Protein AF-A0A4Q5PAB4-F1 (afdb_monomer)

Structure (mmCIF, N/CA/C/O backbone):
data_AF-A0A4Q5PAB4-F1
#
_entry.id   AF-A0A4Q5PAB4-F1
#
loop_
_atom_site.group_PDB
_atom_site.id
_atom_site.type_symbol
_atom_site.label_atom_id
_atom_site.label_alt_id
_atom_site.label_comp_id
_atom_site.label_asym_id
_atom_site.label_entity_id
_atom_site.label_seq_id
_atom_site.pdbx_PDB_ins_code
_atom_site.Cartn_x
_atom_site.Cartn_y
_atom_site.Cartn_z
_atom_site.occupancy
_atom_site.B_iso_or_equiv
_atom_site.auth_seq_id
_atom_site.auth_comp_id
_atom_site.auth_asym_id
_atom_site.auth_atom_id
_atom_site.pdbx_PDB_model_num
ATOM 1 N N . MET A 1 1 ? -32.295 8.192 33.878 1.00 62.75 1 MET A N 1
ATOM 2 C CA . MET A 1 1 ? -31.896 6.905 33.255 1.00 62.75 1 MET A CA 1
ATOM 3 C C . MET A 1 1 ? -31.984 6.900 31.725 1.00 62.75 1 MET A C 1
ATOM 5 O O . MET A 1 1 ? -31.017 6.489 31.106 1.00 62.75 1 MET A O 1
ATOM 9 N N . LYS A 1 2 ? -33.047 7.415 31.085 1.00 75.62 2 LYS A N 1
ATOM 10 C CA . LYS A 1 2 ? -33.146 7.488 29.603 1.00 75.62 2 LYS A CA 1
ATOM 11 C C . LYS A 1 2 ? -32.091 8.396 28.947 1.00 75.62 2 LYS A C 1
ATOM 13 O O . LYS A 1 2 ? -31.522 8.040 27.928 1.00 75.62 2 LYS A O 1
ATOM 18 N N . SER A 1 3 ? -31.787 9.534 29.570 1.00 83.44 3 SER A N 1
ATOM 19 C CA . SER A 1 3 ? -30.737 10.461 29.122 1.00 83.44 3 SER A CA 1
ATOM 20 C C . SER A 1 3 ? -29.333 9.852 29.181 1.00 83.44 3 SER A C 1
ATOM 22 O O . SER A 1 3 ? -28.535 10.067 28.278 1.00 83.44 3 SER A O 1
ATOM 24 N N . VAL A 1 4 ? -29.057 9.037 30.203 1.00 89.56 4 VAL A N 1
ATOM 25 C CA . VAL A 1 4 ? -27.793 8.289 30.332 1.00 89.56 4 VAL A CA 1
ATOM 26 C C . VAL A 1 4 ? -27.658 7.264 29.203 1.00 89.56 4 VAL A C 1
ATOM 28 O O . VAL A 1 4 ? -26.588 7.128 28.621 1.00 89.56 4 VAL A O 1
ATOM 31 N N . LEU A 1 5 ? -28.7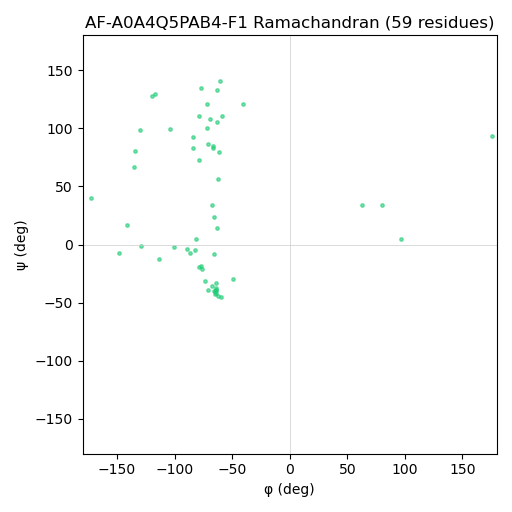61 6.601 28.842 1.00 89.50 5 LEU A N 1
ATOM 32 C CA . LEU A 1 5 ? -28.798 5.645 27.735 1.00 89.50 5 LEU A CA 1
ATOM 33 C C . LEU A 1 5 ? -28.514 6.319 26.380 1.00 89.50 5 LEU A C 1
ATOM 35 O O . LEU A 1 5 ? -27.753 5.790 25.578 1.00 89.50 5 LEU A O 1
ATOM 39 N N . LEU A 1 6 ? -29.080 7.508 26.147 1.00 91.06 6 LEU A N 1
ATOM 40 C CA . LEU A 1 6 ? -28.843 8.285 24.925 1.00 91.06 6 LEU A CA 1
ATOM 41 C C . LEU A 1 6 ? -27.390 8.764 24.813 1.00 91.06 6 LEU A C 1
ATOM 43 O O . LEU A 1 6 ? -26.805 8.701 23.734 1.00 91.06 6 LEU A O 1
ATOM 47 N N . LEU A 1 7 ? -26.793 9.193 25.927 1.00 89.94 7 LEU A N 1
ATOM 48 C CA . LEU A 1 7 ? -25.390 9.611 25.976 1.00 89.94 7 LEU A CA 1
ATOM 49 C C . LEU A 1 7 ? -24.425 8.455 25.686 1.00 89.94 7 LEU A C 1
ATOM 51 O O . LEU A 1 7 ? -23.480 8.631 24.922 1.00 89.94 7 LEU A O 1
ATOM 55 N N . ALA A 1 8 ? -24.681 7.268 26.242 1.00 87.50 8 ALA A N 1
ATOM 56 C CA . ALA A 1 8 ? -23.856 6.086 25.988 1.00 87.50 8 ALA A CA 1
ATOM 57 C C . ALA A 1 8 ? -23.908 5.644 24.514 1.00 87.50 8 ALA A C 1
ATOM 59 O O . ALA A 1 8 ? -22.885 5.283 23.933 1.00 87.50 8 ALA A O 1
ATOM 60 N N . LEU A 1 9 ? -25.090 5.719 23.895 1.00 88.38 9 LEU A N 1
ATOM 61 C CA . LEU A 1 9 ? -25.291 5.332 22.499 1.00 88.38 9 LEU A CA 1
ATOM 62 C C . LEU A 1 9 ? -24.631 6.330 21.535 1.00 88.38 9 LEU A C 1
ATOM 64 O O . LEU A 1 9 ? -23.995 5.920 20.567 1.00 88.38 9 LEU A O 1
ATOM 68 N N . ALA A 1 10 ? -24.702 7.629 21.840 1.00 87.12 10 ALA A N 1
ATOM 69 C CA . ALA A 1 10 ? -23.978 8.655 21.093 1.00 87.12 10 ALA A CA 1
ATOM 70 C C . ALA A 1 10 ? -22.455 8.460 21.187 1.00 87.12 10 ALA A C 1
ATOM 72 O O . ALA A 1 10 ? -21.770 8.505 20.167 1.00 87.12 10 ALA A O 1
ATOM 73 N N . ALA A 1 11 ? -21.930 8.182 22.385 1.00 85.31 11 ALA A N 1
ATOM 74 C CA . ALA A 1 11 ? -20.502 7.956 22.590 1.00 85.31 11 ALA A CA 1
ATOM 75 C C . ALA A 1 11 ? -19.981 6.765 21.769 1.00 85.31 11 ALA A C 1
ATOM 77 O O . ALA A 1 11 ? -18.969 6.906 21.094 1.00 85.31 11 ALA A O 1
ATOM 78 N N . ALA A 1 12 ? -20.698 5.636 21.754 1.00 83.19 12 ALA A N 1
ATOM 79 C CA . ALA A 1 12 ? -20.303 4.444 20.997 1.00 83.19 12 ALA A CA 1
ATOM 80 C C . ALA A 1 12 ? -20.271 4.662 19.471 1.00 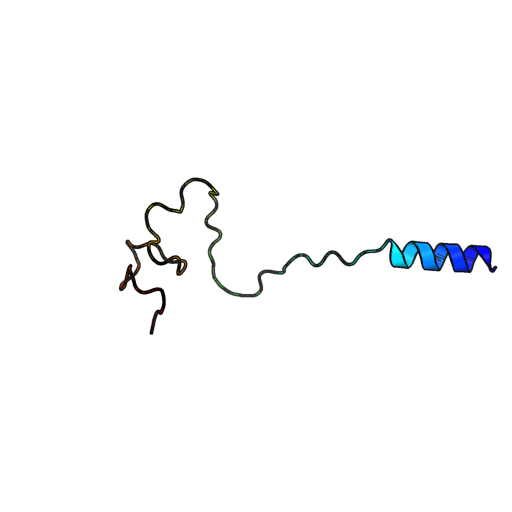83.19 12 ALA A C 1
ATOM 82 O O . ALA A 1 12 ? -19.427 4.091 18.787 1.00 83.19 12 ALA A O 1
ATOM 83 N N . LEU A 1 13 ? -21.157 5.507 18.930 1.00 81.50 13 LEU A N 1
ATOM 84 C CA . LEU A 1 13 ? -21.140 5.872 17.506 1.00 81.50 13 LEU A CA 1
ATOM 85 C C . LEU A 1 13 ? -19.986 6.823 17.161 1.00 81.50 13 LEU A C 1
ATOM 87 O O . LEU A 1 13 ? -19.456 6.778 16.053 1.00 81.50 13 LEU A O 1
ATOM 91 N N . LEU A 1 14 ? -19.593 7.675 18.110 1.00 80.19 14 LEU A N 1
ATOM 92 C CA . LEU A 1 14 ? -18.453 8.584 17.976 1.00 80.19 14 LEU A CA 1
ATOM 93 C C . LEU A 1 14 ? -17.106 7.859 18.130 1.00 80.19 14 LEU A C 1
ATOM 95 O O . LEU A 1 14 ? -16.098 8.351 17.623 1.00 80.19 14 LEU A O 1
ATOM 99 N N . THR A 1 15 ? -17.067 6.682 18.768 1.00 79.31 15 THR A N 1
ATOM 100 C CA . THR A 1 15 ? -15.865 5.836 18.815 1.00 79.31 15 THR A CA 1
ATOM 101 C C . THR A 1 15 ? -15.701 5.072 17.496 1.00 79.31 15 THR A C 1
ATOM 103 O O . THR A 1 15 ? -15.950 3.871 17.404 1.00 79.31 15 THR A O 1
ATOM 106 N N . GLY A 1 16 ? -15.317 5.775 16.434 1.00 73.31 16 GLY A N 1
ATOM 107 C CA . GLY A 1 16 ? -14.989 5.142 15.159 1.00 73.31 16 GLY A CA 1
ATOM 108 C C . GLY A 1 16 ? -13.778 4.215 15.296 1.00 73.31 16 GLY A C 1
ATOM 109 O O . GLY A 1 16 ? -12.749 4.595 15.854 1.00 73.31 16 GLY A O 1
ATOM 110 N N . CYS A 1 17 ? -13.877 2.996 14.766 1.00 75.62 17 CYS A N 1
ATOM 111 C CA . CYS A 1 17 ? -12.725 2.116 14.609 1.00 75.62 17 CYS A CA 1
ATOM 112 C C . CYS A 1 17 ? -11.806 2.699 13.529 1.00 75.62 17 CYS A C 1
ATOM 114 O O . CYS A 1 17 ? -12.132 2.657 12.343 1.00 75.62 17 CYS A O 1
ATOM 116 N N . ILE A 1 18 ? -10.652 3.240 13.922 1.00 71.75 18 ILE A N 1
ATOM 117 C CA . ILE A 1 18 ? -9.600 3.584 12.964 1.00 71.75 18 ILE A CA 1
ATOM 118 C C . ILE A 1 18 ? -8.994 2.264 12.489 1.00 71.75 18 ILE A C 1
ATOM 120 O O . ILE A 1 18 ? -8.178 1.653 13.179 1.00 71.75 18 ILE A O 1
ATOM 124 N N . ALA A 1 19 ? -9.411 1.809 11.311 1.00 71.62 19 ALA A N 1
ATOM 125 C CA . ALA A 1 19 ? -8.703 0.765 10.590 1.00 71.62 19 ALA A CA 1
ATOM 126 C C . ALA A 1 19 ? -7.396 1.369 10.064 1.00 71.62 19 ALA A C 1
ATOM 128 O O . ALA A 1 19 ? -7.336 1.898 8.955 1.00 71.62 19 ALA A O 1
ATOM 129 N N . VAL A 1 20 ? -6.352 1.340 10.891 1.00 71.12 20 VAL A N 1
ATOM 130 C CA . VAL A 1 20 ? -4.991 1.558 10.404 1.00 71.12 20 VAL A CA 1
ATOM 131 C C . VAL A 1 20 ? -4.635 0.297 9.618 1.00 71.12 20 VAL A C 1
ATOM 133 O O . VAL A 1 20 ? -4.712 -0.789 10.200 1.00 71.12 20 VAL A O 1
ATOM 136 N N . PRO A 1 21 ? -4.305 0.381 8.317 1.00 66.38 21 PRO A N 1
ATOM 137 C CA . PRO A 1 21 ? -3.844 -0.789 7.589 1.00 66.38 21 PRO A CA 1
ATOM 138 C C . PRO A 1 21 ? -2.594 -1.308 8.299 1.00 66.38 21 PRO A C 1
ATOM 140 O O . PRO A 1 21 ? -1.557 -0.650 8.330 1.00 66.38 21 PRO A O 1
ATOM 143 N N . TYR A 1 22 ? -2.723 -2.465 8.941 1.00 57.59 22 TYR A N 1
ATOM 144 C CA . TYR A 1 22 ? -1.581 -3.171 9.487 1.00 57.59 22 TYR A CA 1
ATOM 145 C C . TYR A 1 22 ? -0.923 -3.866 8.303 1.00 57.59 22 TYR A C 1
ATOM 147 O O . TYR A 1 22 ? -1.516 -4.774 7.715 1.00 57.59 22 TYR A O 1
ATOM 155 N N . ASP A 1 23 ? 0.262 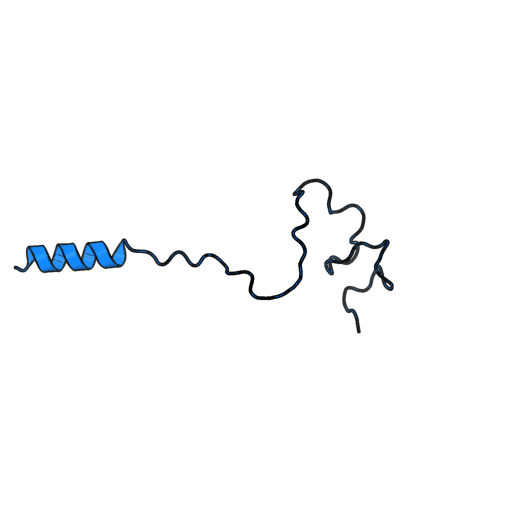-3.395 7.923 1.00 60.91 23 ASP A N 1
ATOM 156 C CA . ASP A 1 23 ? 1.058 -3.977 6.846 1.00 60.91 23 ASP A CA 1
ATOM 157 C C . ASP A 1 23 ? 1.513 -5.382 7.281 1.00 60.91 23 ASP A C 1
ATOM 159 O O . ASP A 1 23 ? 2.559 -5.591 7.896 1.00 60.91 23 ASP A O 1
ATOM 163 N N . ASN A 1 24 ? 0.648 -6.370 7.056 1.00 57.38 24 ASN A N 1
ATOM 164 C CA . ASN A 1 24 ? 0.919 -7.769 7.330 1.00 57.38 24 ASN A CA 1
ATOM 165 C C . ASN A 1 24 ? 1.680 -8.356 6.140 1.00 57.38 24 AS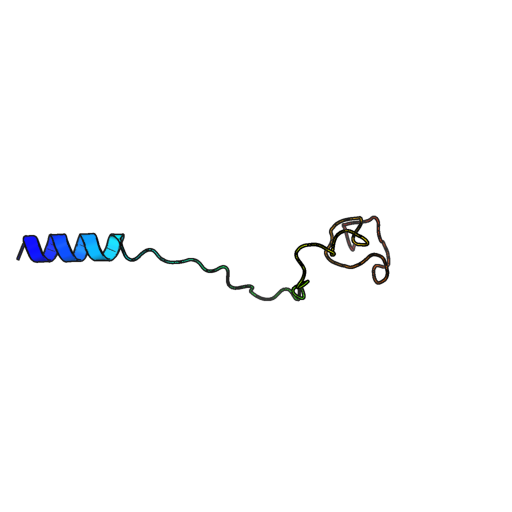N A C 1
ATOM 167 O O . ASN A 1 24 ? 1.102 -8.856 5.175 1.00 57.38 24 ASN A O 1
ATOM 171 N N . GLY A 1 25 ? 3.005 -8.319 6.250 1.00 55.00 25 GLY A N 1
ATOM 172 C CA . GLY A 1 25 ? 3.799 -9.452 5.792 1.00 55.00 25 GLY A CA 1
ATOM 173 C C . GLY A 1 25 ? 4.058 -9.548 4.293 1.00 55.00 25 GLY A C 1
ATOM 174 O O . GLY A 1 25 ? 4.238 -10.650 3.779 1.00 55.00 25 GLY A O 1
ATOM 175 N N . ARG A 1 26 ? 4.198 -8.430 3.582 1.00 45.41 26 ARG A N 1
ATOM 176 C CA . ARG A 1 26 ? 5.046 -8.436 2.386 1.00 45.41 26 ARG A CA 1
ATOM 177 C C . ARG A 1 26 ? 6.189 -7.483 2.631 1.00 45.41 26 ARG A C 1
ATOM 179 O O . ARG A 1 26 ? 5.972 -6.357 3.050 1.00 45.41 26 ARG A O 1
ATOM 186 N N . TYR A 1 27 ? 7.405 -7.957 2.397 1.00 43.81 27 TYR A N 1
ATOM 187 C CA . TYR A 1 27 ? 8.635 -7.174 2.372 1.00 43.81 27 TYR A CA 1
ATOM 188 C C . TYR A 1 27 ? 8.595 -6.117 1.258 1.00 43.81 27 TYR A C 1
ATOM 190 O O . TYR A 1 27 ? 9.464 -6.079 0.393 1.00 43.81 27 TYR A O 1
ATOM 198 N N . TYR A 1 28 ? 7.593 -5.247 1.252 1.00 48.34 28 TYR A N 1
ATOM 199 C CA . TYR A 1 28 ? 7.648 -4.016 0.505 1.00 48.34 28 TYR A CA 1
ATOM 200 C C . TYR A 1 28 ? 8.381 -3.039 1.397 1.00 48.34 28 TYR A C 1
ATOM 202 O O . TYR A 1 28 ? 7.819 -2.310 2.210 1.00 48.34 28 TYR A O 1
ATOM 210 N N . ARG A 1 29 ? 9.704 -3.164 1.315 1.00 48.31 29 ARG A N 1
ATOM 211 C CA . ARG A 1 29 ? 10.660 -2.242 1.902 1.00 48.31 29 ARG A CA 1
ATOM 212 C C . ARG A 1 29 ? 10.103 -0.836 1.659 1.00 48.31 29 ARG A C 1
ATOM 214 O O . ARG A 1 29 ? 9.851 -0.510 0.497 1.00 48.31 29 ARG A O 1
ATOM 221 N N . PRO A 1 30 ? 9.846 -0.036 2.703 1.00 45.72 30 PRO A N 1
ATOM 222 C CA . PRO A 1 30 ? 9.310 1.292 2.501 1.00 45.72 30 PRO A CA 1
ATOM 223 C C . PRO A 1 30 ? 10.374 2.050 1.717 1.00 45.72 30 PRO A C 1
ATOM 225 O O . PRO A 1 30 ? 11.427 2.393 2.258 1.00 45.72 30 PRO A O 1
ATOM 228 N N . SER A 1 31 ? 10.130 2.259 0.422 1.00 49.41 31 SER A N 1
ATOM 229 C CA . SER A 1 31 ? 10.844 3.261 -0.355 1.00 49.41 31 SER A CA 1
ATOM 230 C C . SER A 1 31 ? 10.422 4.596 0.226 1.00 49.41 31 SER A C 1
ATOM 232 O O . SER A 1 31 ? 9.479 5.253 -0.206 1.00 49.41 31 SER A O 1
ATOM 234 N N . HIS A 1 32 ? 11.108 4.932 1.309 1.00 47.16 32 HIS A N 1
ATOM 235 C CA . HIS A 1 32 ? 11.127 6.212 1.959 1.00 47.16 32 HIS A CA 1
ATOM 236 C C . HIS A 1 32 ? 11.675 7.216 0.954 1.00 47.16 32 HIS A C 1
ATOM 238 O O . HIS A 1 32 ? 12.868 7.482 0.956 1.00 47.16 32 HIS A O 1
ATOM 244 N N . SER A 1 33 ? 10.842 7.684 0.028 1.00 46.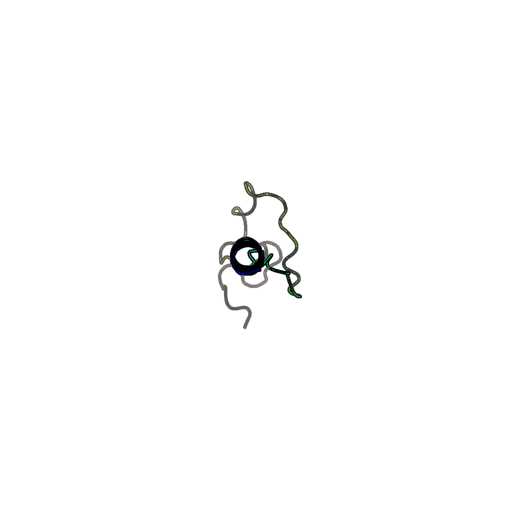53 33 SER A N 1
ATOM 245 C CA . SER A 1 33 ? 11.015 8.957 -0.668 1.00 46.53 33 SER A CA 1
ATOM 246 C C . SER A 1 33 ? 9.933 9.103 -1.733 1.00 46.53 33 SER A C 1
ATOM 248 O O . SER A 1 33 ? 10.076 8.674 -2.881 1.00 46.53 33 SER A O 1
ATOM 250 N N . GLY A 1 34 ? 8.841 9.754 -1.344 1.00 45.53 34 GLY A N 1
ATOM 251 C CA . GLY A 1 34 ? 7.738 10.137 -2.217 1.00 45.53 34 GLY A CA 1
ATOM 252 C C . GLY A 1 34 ? 8.076 11.201 -3.264 1.00 45.53 34 GLY A C 1
ATOM 253 O O . GLY A 1 34 ? 7.201 11.988 -3.578 1.00 45.53 34 GLY A O 1
ATOM 254 N N . TYR A 1 35 ? 9.291 11.246 -3.816 1.00 44.81 35 TYR A N 1
ATOM 255 C CA . TYR A 1 35 ? 9.624 12.150 -4.929 1.00 44.81 35 TYR A CA 1
ATOM 256 C C . TYR A 1 35 ? 10.689 11.620 -5.910 1.00 44.81 35 TYR A C 1
ATOM 258 O O . TYR A 1 35 ? 10.890 12.235 -6.953 1.00 44.81 35 TYR A O 1
ATOM 266 N N . TYR A 1 36 ? 11.342 10.477 -5.639 1.00 43.91 36 TYR A N 1
ATOM 267 C CA . TYR A 1 36 ? 12.500 10.014 -6.435 1.00 43.91 36 TYR A CA 1
ATOM 268 C C . TYR A 1 36 ? 12.426 8.557 -6.935 1.00 43.91 36 TYR A C 1
ATOM 270 O O . TYR A 1 36 ? 13.326 8.107 -7.637 1.00 43.91 36 TYR A O 1
ATOM 278 N N . GLY A 1 37 ? 11.364 7.809 -6.614 1.00 49.31 37 GLY A N 1
ATOM 279 C CA . GLY A 1 37 ? 11.286 6.364 -6.885 1.00 49.31 37 GLY A CA 1
ATOM 280 C C . GLY A 1 37 ? 10.867 5.941 -8.300 1.00 49.31 37 GLY A C 1
ATOM 281 O O . GLY A 1 37 ? 10.858 4.753 -8.581 1.00 49.31 37 GLY A O 1
ATOM 282 N N . ASN A 1 38 ? 10.509 6.870 -9.193 1.00 52.75 38 ASN A N 1
ATOM 283 C CA . ASN A 1 38 ? 9.967 6.521 -10.519 1.00 52.75 38 ASN A CA 1
ATOM 284 C C . ASN A 1 38 ? 11.034 6.354 -11.619 1.00 52.75 38 ASN A C 1
ATOM 286 O O . ASN A 1 38 ? 10.694 6.020 -12.748 1.00 52.75 38 ASN A O 1
ATOM 290 N N . TYR A 1 39 ? 12.317 6.598 -11.330 1.00 59.38 39 TYR A N 1
ATOM 291 C CA . TYR A 1 39 ? 13.374 6.578 -12.354 1.00 59.38 39 TYR A CA 1
ATOM 292 C C . TYR A 1 39 ? 13.904 5.179 -12.710 1.00 59.38 39 TYR A C 1
ATOM 294 O O . TYR A 1 39 ? 14.836 5.076 -13.504 1.00 59.38 39 TYR A O 1
ATOM 302 N N . GLY A 1 40 ? 13.335 4.103 -12.164 1.00 73.38 40 GLY A N 1
ATOM 303 C CA . GLY A 1 40 ? 13.844 2.762 -12.444 1.00 73.38 40 GLY A CA 1
ATOM 304 C C . GLY A 1 40 ? 12.991 1.632 -11.904 1.00 73.38 40 GLY A C 1
ATOM 305 O O . GLY A 1 40 ? 13.565 0.704 -11.373 1.00 73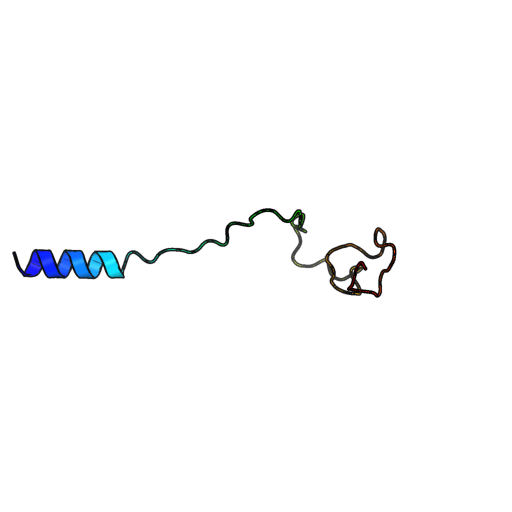.38 40 GLY A O 1
ATOM 306 N N . ASP A 1 41 ? 11.667 1.732 -11.975 1.00 77.50 41 ASP A N 1
ATOM 307 C CA . ASP A 1 41 ? 10.746 0.595 -11.813 1.00 77.50 41 ASP A CA 1
ATOM 308 C C . ASP A 1 41 ? 9.723 0.708 -12.950 1.00 77.50 41 ASP A C 1
ATOM 310 O O . ASP A 1 41 ? 8.667 1.341 -12.824 1.00 77.50 41 ASP A O 1
ATOM 314 N N . ARG A 1 42 ? 10.137 0.255 -14.138 1.00 81.12 42 ARG A N 1
ATOM 315 C CA . ARG A 1 42 ? 9.431 0.521 -15.398 1.00 81.12 42 ARG A CA 1
ATOM 316 C C . ARG A 1 42 ? 8.075 -0.168 -15.455 1.00 81.12 42 ARG A C 1
ATOM 318 O O . ARG A 1 42 ? 7.143 0.385 -16.044 1.00 81.12 42 ARG A O 1
ATOM 325 N N . ASP A 1 43 ? 7.967 -1.357 -14.882 1.00 83.44 43 ASP A N 1
ATOM 326 C CA . ASP A 1 43 ? 6.745 -2.157 -14.882 1.00 83.44 43 ASP A CA 1
ATOM 327 C C . ASP A 1 43 ? 5.952 -2.079 -13.570 1.00 83.44 43 ASP A C 1
ATOM 329 O O . ASP A 1 43 ? 4.815 -2.558 -13.525 1.00 83.44 43 ASP A O 1
ATOM 333 N N . ARG A 1 44 ? 6.470 -1.350 -12.574 1.00 77.38 44 ARG A N 1
ATOM 334 C CA . ARG A 1 44 ? 5.802 -1.022 -11.307 1.00 77.38 44 ARG A CA 1
ATOM 335 C C . ARG A 1 44 ? 5.497 -2.260 -10.478 1.00 77.38 44 ARG A C 1
ATOM 337 O O . ARG A 1 44 ? 4.469 -2.315 -9.796 1.00 77.38 44 ARG A O 1
ATOM 344 N N . ASP A 1 45 ? 6.371 -3.256 -10.558 1.00 81.00 45 ASP A N 1
ATOM 345 C CA . ASP A 1 45 ? 6.241 -4.510 -9.820 1.00 81.00 45 ASP A CA 1
ATOM 346 C C . ASP A 1 45 ? 6.846 -4.434 -8.403 1.00 81.00 45 ASP A C 1
ATOM 348 O O . ASP A 1 45 ? 6.662 -5.349 -7.589 1.00 81.00 45 ASP A O 1
ATOM 352 N N . GLY A 1 46 ? 7.522 -3.320 -8.097 1.00 74.75 46 GLY A N 1
ATOM 353 C CA . GLY A 1 46 ? 8.132 -3.044 -6.805 1.00 74.75 46 GLY A CA 1
ATOM 354 C C . GLY A 1 46 ? 9.597 -3.367 -6.681 1.00 74.75 46 GLY A C 1
ATOM 355 O O . GLY A 1 46 ? 10.155 -3.244 -5.584 1.00 74.75 46 GLY A O 1
ATOM 356 N N . VAL A 1 47 ? 10.226 -3.782 -7.772 1.00 77.62 47 VAL A N 1
ATOM 357 C CA . VAL A 1 47 ? 11.648 -4.063 -7.808 1.00 77.62 47 VAL A CA 1
ATOM 358 C C . VAL A 1 47 ? 12.331 -3.159 -8.817 1.00 77.62 47 VAL A C 1
ATOM 360 O O . VAL A 1 47 ? 11.940 -3.110 -9.973 1.00 77.62 47 VAL A O 1
ATOM 363 N N . PRO A 1 48 ? 13.393 -2.456 -8.395 1.00 80.25 48 PRO A N 1
ATOM 364 C CA . PRO A 1 48 ? 14.109 -1.590 -9.311 1.00 80.25 48 PRO A CA 1
ATOM 365 C C . PRO A 1 48 ? 14.711 -2.340 -10.517 1.00 80.25 48 PRO A C 1
ATOM 367 O O . PRO A 1 48 ? 15.305 -3.406 -10.352 1.00 80.25 48 PRO A O 1
ATOM 370 N N . ASP A 1 49 ? 14.656 -1.738 -11.708 1.00 82.25 49 ASP A N 1
ATOM 371 C CA . ASP A 1 49 ? 15.144 -2.233 -13.004 1.00 82.25 49 ASP A CA 1
ATOM 372 C C . ASP A 1 49 ? 16.595 -2.750 -12.946 1.00 82.25 49 ASP A C 1
ATOM 374 O O . ASP A 1 49 ? 16.981 -3.626 -13.715 1.00 82.25 49 ASP A O 1
ATOM 378 N N . ASN A 1 50 ? 17.433 -2.206 -12.054 1.00 77.69 50 ASN A N 1
ATOM 379 C CA . ASN A 1 50 ? 18.834 -2.614 -11.910 1.00 77.69 50 ASN A CA 1
ATOM 380 C C . ASN A 1 50 ? 19.022 -3.938 -11.150 1.00 77.69 50 ASN A C 1
ATOM 382 O O . ASN A 1 50 ? 20.096 -4.535 -11.228 1.00 77.69 50 ASN A O 1
ATOM 386 N N . VAL A 1 51 ? 18.017 -4.373 -10.388 1.00 78.06 51 VAL A N 1
ATOM 387 C CA . VAL A 1 51 ? 18.004 -5.651 -9.660 1.00 78.06 51 VAL A CA 1
ATOM 388 C C . VAL A 1 51 ? 16.946 -6.615 -10.198 1.00 78.06 51 VAL A C 1
ATOM 390 O O . VAL A 1 51 ? 16.981 -7.803 -9.866 1.00 78.06 51 VAL A O 1
ATOM 393 N N . ASP A 1 52 ? 16.030 -6.133 -11.039 1.00 77.38 52 ASP A N 1
ATOM 394 C CA . ASP A 1 52 ? 15.079 -6.970 -11.746 1.00 77.38 52 ASP A CA 1
ATOM 395 C C . ASP A 1 52 ? 15.731 -7.689 -12.939 1.00 77.38 52 ASP A C 1
ATOM 397 O O . ASP A 1 52 ? 16.461 -7.128 -13.753 1.00 77.38 52 ASP A O 1
ATOM 401 N N . ARG A 1 53 ? 15.439 -8.984 -13.050 1.00 81.56 53 ARG A N 1
ATOM 402 C CA . ARG A 1 53 ? 15.862 -9.822 -14.174 1.00 81.56 53 ARG A CA 1
ATOM 403 C C . ARG A 1 53 ? 14.989 -9.605 -15.403 1.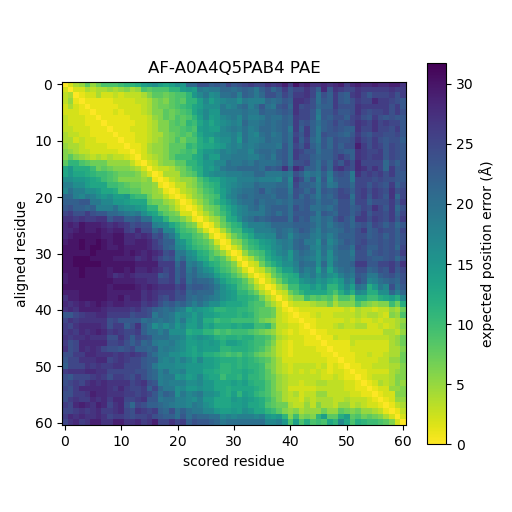00 81.56 53 ARG A C 1
ATOM 405 O O . ARG A 1 53 ? 15.399 -9.998 -16.495 1.00 81.56 53 ARG A O 1
ATOM 412 N N . ARG A 1 54 ? 13.783 -9.053 -15.236 1.00 84.00 54 ARG A N 1
ATOM 413 C CA . ARG A 1 54 ? 12.846 -8.791 -16.330 1.00 84.00 54 ARG A CA 1
ATOM 414 C C . ARG A 1 54 ? 12.208 -7.392 -16.223 1.00 84.00 54 ARG A C 1
ATOM 416 O O . ARG A 1 54 ? 10.986 -7.349 -16.158 1.00 84.00 54 ARG A O 1
ATOM 423 N N . PRO A 1 55 ? 12.978 -6.290 -16.387 1.00 79.56 55 PRO A N 1
ATOM 424 C CA . PRO A 1 55 ? 12.550 -4.895 -16.131 1.00 79.56 55 PRO A CA 1
ATOM 425 C C . PRO A 1 55 ? 11.399 -4.330 -16.986 1.00 79.56 55 PRO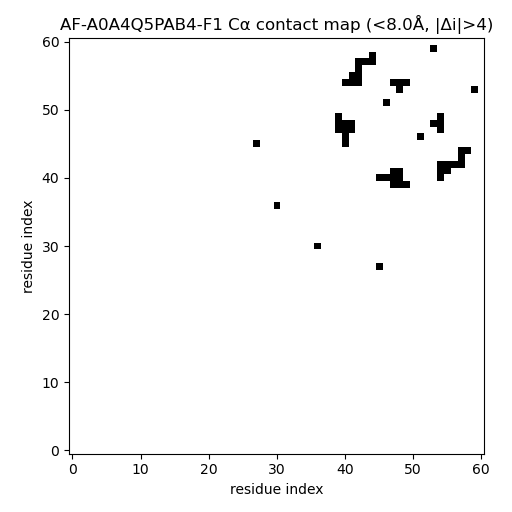 A C 1
ATOM 427 O O . PRO A 1 55 ? 11.255 -3.124 -17.145 1.00 79.56 55 PRO A O 1
ATOM 430 N N . GLY A 1 56 ? 10.650 -5.163 -17.695 1.00 81.56 56 GLY A N 1
ATOM 431 C CA . GLY A 1 56 ? 9.487 -4.761 -18.482 1.00 81.56 56 GLY A CA 1
ATOM 432 C C . GLY A 1 56 ? 8.362 -5.781 -18.394 1.00 81.56 56 GLY A C 1
ATOM 433 O O . GLY A 1 56 ? 7.491 -5.804 -19.263 1.00 81.56 56 GLY A O 1
ATOM 434 N N . ASN A 1 57 ? 8.410 -6.668 -17.405 1.00 81.75 57 ASN A N 1
ATOM 435 C CA . ASN A 1 57 ? 7.436 -7.715 -17.216 1.00 81.75 57 ASN A CA 1
ATOM 436 C C . ASN A 1 57 ? 6.938 -7.706 -15.762 1.00 81.75 57 ASN A C 1
ATOM 438 O O . ASN A 1 57 ? 7.514 -8.397 -14.918 1.00 81.75 57 ASN A O 1
ATOM 442 N N . PRO A 1 58 ? 5.767 -7.097 -15.502 1.00 79.38 58 PRO A N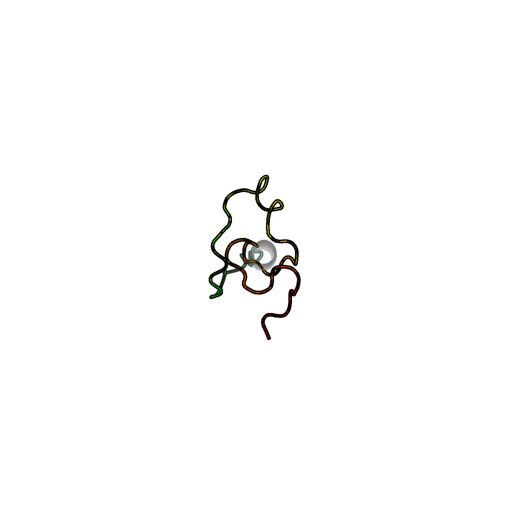 1
ATOM 443 C CA . PRO A 1 58 ? 5.215 -6.996 -14.149 1.00 79.38 58 PRO A CA 1
ATOM 444 C C . PRO A 1 58 ? 4.818 -8.358 -13.555 1.00 79.38 58 PRO A C 1
ATOM 446 O O . PRO A 1 58 ? 4.416 -8.475 -12.397 1.00 79.38 58 PRO A O 1
ATOM 449 N N . ARG A 1 59 ? 4.857 -9.420 -14.365 1.00 72.75 59 ARG A N 1
ATOM 450 C CA . ARG A 1 59 ? 4.550 -10.793 -13.981 1.00 72.75 59 ARG A CA 1
ATOM 451 C C . ARG A 1 59 ? 5.849 -11.579 -13.840 1.00 72.75 59 ARG A C 1
ATOM 453 O O . ARG A 1 59 ? 6.369 -12.107 -14.818 1.00 72.75 59 ARG A O 1
ATOM 460 N N . ARG A 1 60 ? 6.314 -11.740 -12.600 1.00 65.69 60 ARG A N 1
ATOM 461 C CA . ARG A 1 60 ? 7.514 -12.510 -12.197 1.00 65.69 60 ARG A CA 1
ATOM 462 C C . ARG A 1 60 ? 7.451 -14.034 -12.430 1.00 65.69 60 ARG A C 1
ATOM 464 O O . ARG A 1 60 ? 8.133 -14.778 -11.728 1.00 65.69 60 ARG A O 1
ATOM 471 N N . TYR A 1 61 ? 6.622 -14.503 -13.358 1.00 57.84 61 TYR A N 1
ATOM 472 C CA . TYR A 1 61 ? 6.413 -15.926 -13.638 1.00 57.84 61 TYR A CA 1
ATOM 473 C C . TYR A 1 61 ? 7.386 -16.445 -14.705 1.00 57.84 61 TYR A C 1
ATOM 475 O O . TYR A 1 61 ? 7.605 -15.753 -15.731 1.00 57.84 61 TYR A O 1
#

Secondary structure (DSSP, 8-state):
-HHHHHHHHHHHHHS---------S--------TTTGGGS-SS-SSS-TTT-SSTT-S---

Sequence (61 aa):
MKSVLLLALAAALLTGCIAVPYDNGRYYRPSHSGYYGNYGDRDRDGVPDNVDRRPGNPRRY

pLDDT: mean 70.35, std 14.76, range [43.81, 91.06]

Solvent-accessible surface area (backbone atoms only — not comparable to full-atom values): 4222 Å² total; per-residue (Å²): 110,71,67,59,51,53,51,55,54,52,50,57,69,68,60,67,82,80,81,68,85,73,88,78,84,67,94,70,70,79,77,88,47,98,85,70,70,79,85,40,33,77,48,69,68,83,54,45,39,92,79,39,93,52,55,76,47,62,65,93,119

Foldseek 3Di:
DVVVVVVVVVVVVVPDDPPPPDPPDDPLPPPPDPPPPPPAQQCPLSDGNVPDPDSNDSDPD

Radius of gyration: 22.85 Å; Cα contacts (8 Å, |Δi|>4): 27; chains: 1; bounding box: 52×28×52 Å

Mean predicted aligned error: 15.82 Å